Protein AF-A0A917CA64-F1 (afdb_monomer)

Radius of gyration: 26.17 Å; Cα contacts (8 Å, |Δi|>4): 71; chains: 1; bounding box: 51×44×73 Å

Secondary structure (DSSP, 8-state):
---HHHHHHHHHHHHHHHHHHHHHHHHHHHHHHHHHH---------S---HHHHHHHHHH--SEEPTTT--EES--EEEE-TTS-EEEE-GGGHHHHHHTTPEE-

Organism: NCBI:txid2041023

Solvent-accessible surface area (backbone atoms only — not comparable to full-atom values): 6348 Å² total; per-residue (Å²): 144,80,58,73,70,56,50,51,55,53,50,52,51,50,52,50,52,51,52,51,51,50,51,52,52,52,51,50,50,52,55,55,53,51,62,70,67,61,81,67,82,84,73,75,98,58,100,67,83,59,64,68,60,53,52,57,52,58,66,71,48,66,48,46,62,18,73,84,77,66,48,76,35,66,67,62,51,38,27,38,42,97,87,72,49,78,45,39,27,34,82,89,47,45,65,60,38,63,75,65,73,39,46,79,104

Nearest PDB structures (foldseek):
  2xue-assembly1_A  TM=5.235E-01  e=1.701E-01  Homo sapiens
  7r1o-assembly1_BBB  TM=5.791E-01  e=8.203E-01  Homo sapiens
  4usx-assembly1_C  TM=3.891E-01  e=6.146E+00  Burkholderia pseudomallei K96243
  4usx-assembly1_B  TM=3.033E-01  e=5.771E+00  Burkholderia pseudomallei K96243

Sequence (105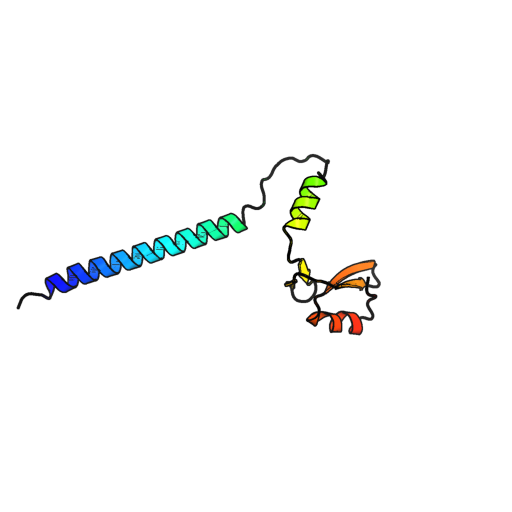 aa):
MKDIRGVNEAQVRMILAVIILLVLVALYIIIRNRRQTGGSKREGSSNVVSMERHRKRKQSSGEQQCSACKKRNGKLVFYAEDNGTVIGLCKDCQSKAKKRDMLPL

pLDDT: mean 75.24, std 15.21, range [37.72, 95.81]

Mean predicted aligned error: 16.84 Å

Foldseek 3Di:
DDDPVVVVVVVVVVVVVVVVVVVVVVVVVVVVVVVVVVPDPDDDPDPDDDVVVVVVVVVVLCFDAFPPPRDTHNDWWWWAAPVRDIGTHDPVCVVVCVVRVTHTD

Structure (mmCIF, N/CA/C/O backbone):
data_AF-A0A917CA64-F1
#
_entry.id   AF-A0A917CA64-F1
#
loop_
_atom_site.group_PDB
_atom_site.id
_atom_site.type_symbol
_atom_site.label_atom_id
_atom_site.label_alt_id
_atom_site.label_comp_id
_atom_site.label_asym_id
_atom_site.label_entity_id
_atom_site.label_seq_id
_atom_site.pdbx_PDB_ins_code
_atom_site.Cartn_x
_atom_site.Cartn_y
_atom_site.Cartn_z
_atom_site.occupancy
_atom_site.B_iso_or_equiv
_atom_site.auth_seq_id
_atom_site.auth_comp_id
_atom_site.auth_asym_id
_atom_site.auth_atom_id
_atom_site.pdbx_PDB_model_num
ATOM 1 N N . MET A 1 1 ? 35.174 -20.537 -51.078 1.00 48.12 1 MET A N 1
ATOM 2 C CA . MET A 1 1 ? 35.603 -20.208 -49.698 1.00 48.12 1 MET A CA 1
ATOM 3 C C . MET A 1 1 ? 35.583 -18.692 -49.488 1.00 48.12 1 MET A C 1
ATOM 5 O O . MET A 1 1 ? 36.614 -18.052 -49.337 1.00 48.12 1 MET A O 1
ATOM 9 N N . LYS A 1 2 ? 34.398 -18.090 -49.531 1.00 52.41 2 LYS A N 1
ATOM 10 C CA . LYS A 1 2 ? 34.102 -16.743 -49.025 1.00 52.41 2 LYS A CA 1
ATOM 11 C C . LYS A 1 2 ? 32.923 -16.959 -48.064 1.00 52.41 2 LYS A C 1
ATOM 13 O O . LYS A 1 2 ? 32.273 -17.984 -48.193 1.00 52.41 2 LYS A O 1
ATOM 18 N N . ASP A 1 3 ? 32.740 -16.100 -47.069 1.00 50.56 3 ASP A N 1
ATOM 19 C CA . ASP A 1 3 ? 31.550 -16.024 -46.185 1.00 50.56 3 ASP A CA 1
ATOM 20 C C . ASP A 1 3 ? 31.752 -16.352 -44.697 1.00 50.56 3 ASP A C 1
ATOM 22 O O . ASP A 1 3 ? 30.901 -15.989 -43.898 1.00 50.56 3 ASP A O 1
ATOM 26 N N . ILE A 1 4 ? 32.912 -16.846 -44.242 1.00 58.16 4 ILE A N 1
ATOM 27 C CA . ILE A 1 4 ? 33.182 -16.906 -42.782 1.00 58.16 4 ILE A CA 1
ATOM 28 C C . ILE A 1 4 ? 33.389 -15.489 -42.204 1.00 58.16 4 ILE A C 1
ATOM 30 O O . ILE A 1 4 ? 32.931 -15.169 -41.110 1.00 58.16 4 ILE A O 1
ATOM 34 N N . ARG A 1 5 ? 34.026 -14.590 -42.971 1.00 59.59 5 ARG A N 1
ATOM 35 C CA . ARG A 1 5 ? 34.246 -13.187 -42.568 1.00 59.59 5 ARG A CA 1
ATOM 36 C C . ARG A 1 5 ? 32.957 -12.351 -42.557 1.00 59.59 5 ARG A C 1
ATOM 38 O O . ARG A 1 5 ? 32.818 -11.485 -41.701 1.00 59.59 5 ARG A O 1
ATOM 45 N N . GLY A 1 6 ? 32.016 -12.632 -43.464 1.00 59.41 6 GLY A N 1
ATOM 46 C CA . GLY A 1 6 ? 30.722 -11.939 -43.531 1.00 59.41 6 GLY A CA 1
ATOM 47 C C . GLY A 1 6 ? 29.775 -12.342 -42.399 1.00 59.41 6 GLY A C 1
ATOM 48 O O . GLY A 1 6 ? 29.075 -11.493 -41.849 1.00 59.41 6 GLY A O 1
ATOM 49 N N . VAL A 1 7 ? 29.821 -13.615 -41.986 1.00 65.69 7 VAL A N 1
ATOM 50 C CA . VAL A 1 7 ? 29.078 -14.102 -40.817 1.00 65.69 7 VAL A CA 1
ATOM 51 C C . VAL A 1 7 ? 29.531 -13.376 -39.552 1.00 65.69 7 VAL A C 1
ATOM 53 O O . VAL A 1 7 ? 28.680 -12.938 -38.793 1.00 65.69 7 VAL A O 1
ATOM 56 N N . ASN A 1 8 ? 30.830 -13.140 -39.350 1.00 70.75 8 ASN A N 1
ATOM 57 C CA . ASN A 1 8 ? 31.312 -12.427 -38.160 1.00 70.75 8 ASN A CA 1
ATOM 58 C C . ASN A 1 8 ? 30.870 -10.955 -38.116 1.00 70.75 8 ASN A C 1
ATOM 60 O O . ASN A 1 8 ? 30.468 -10.487 -37.060 1.00 70.75 8 ASN A O 1
ATOM 64 N N . GLU A 1 9 ? 30.868 -10.235 -39.240 1.00 78.31 9 GLU A N 1
ATOM 65 C CA . GLU A 1 9 ? 30.334 -8.862 -39.312 1.00 78.31 9 GLU A CA 1
ATOM 66 C C . GLU A 1 9 ? 28.843 -8.812 -38.939 1.00 78.31 9 GLU A C 1
ATOM 68 O O .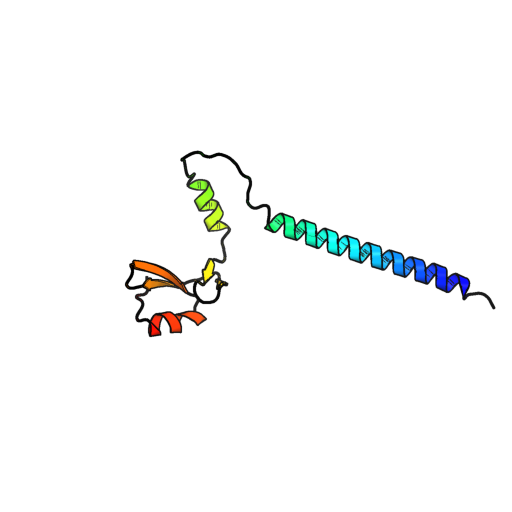 GLU A 1 9 ? 28.418 -7.978 -38.138 1.00 78.31 9 GLU A O 1
ATOM 73 N N . ALA A 1 10 ? 28.042 -9.732 -39.485 1.00 80.62 10 ALA A N 1
ATOM 74 C CA . ALA A 1 10 ? 26.612 -9.814 -39.195 1.00 80.62 10 ALA A CA 1
ATOM 75 C C . ALA A 1 10 ? 26.339 -10.253 -37.746 1.00 80.62 10 ALA A C 1
ATOM 77 O O . ALA A 1 10 ? 25.486 -9.673 -37.075 1.00 80.62 10 ALA A O 1
ATOM 78 N N . GLN A 1 11 ? 27.098 -11.228 -37.241 1.00 82.00 11 GLN A N 1
ATOM 79 C CA . GLN A 1 11 ? 27.017 -11.713 -35.863 1.00 82.00 11 GLN A CA 1
ATOM 80 C C . GLN A 1 11 ? 27.419 -10.621 -34.867 1.00 82.00 11 GLN A C 1
ATOM 82 O O . GLN A 1 11 ? 26.710 -10.393 -33.893 1.00 82.00 11 GLN A O 1
ATOM 87 N N . VAL A 1 12 ? 28.492 -9.870 -35.133 1.00 85.38 12 VAL A N 1
ATOM 88 C CA . VAL A 1 12 ? 28.922 -8.753 -34.279 1.00 85.38 12 VAL A CA 1
ATOM 89 C C . VAL A 1 12 ? 27.879 -7.633 -34.276 1.00 85.38 12 VAL A C 1
ATOM 91 O O . VAL A 1 12 ? 27.556 -7.114 -33.210 1.00 85.38 12 VAL A O 1
ATOM 94 N N . ARG A 1 13 ? 27.274 -7.298 -35.424 1.00 89.06 13 ARG A N 1
ATOM 95 C CA . ARG A 1 13 ? 26.177 -6.311 -35.492 1.00 89.06 13 ARG A CA 1
ATOM 96 C C . ARG A 1 13 ? 24.936 -6.761 -34.721 1.00 89.06 13 ARG A C 1
ATOM 98 O O . ARG A 1 13 ? 24.347 -5.954 -34.007 1.00 89.06 13 ARG A O 1
ATOM 105 N N . MET A 1 14 ? 24.568 -8.038 -34.825 1.00 88.44 14 MET A N 1
ATOM 106 C CA . MET A 1 14 ? 23.463 -8.634 -34.066 1.00 88.44 14 MET A CA 1
ATOM 107 C C . MET A 1 14 ? 23.736 -8.596 -32.559 1.00 88.44 14 MET A C 1
ATOM 109 O O . MET A 1 14 ? 22.878 -8.167 -31.791 1.00 88.44 14 MET A O 1
ATOM 113 N N . ILE A 1 15 ? 24.947 -8.967 -32.131 1.00 90.62 15 ILE A N 1
ATOM 114 C CA . ILE A 1 15 ? 25.363 -8.917 -30.723 1.00 90.62 15 ILE A CA 1
ATOM 115 C C . ILE A 1 15 ? 25.329 -7.473 -30.203 1.00 90.62 15 ILE A C 1
ATOM 117 O O . ILE A 1 15 ? 24.761 -7.223 -29.140 1.00 90.62 15 ILE A O 1
ATOM 121 N N . LEU A 1 16 ? 25.860 -6.507 -30.960 1.00 92.44 16 LEU A N 1
ATOM 122 C CA . LEU A 1 16 ? 25.814 -5.089 -30.590 1.00 92.44 16 LEU A CA 1
ATOM 123 C C . LEU A 1 16 ? 24.373 -4.574 -30.480 1.00 92.44 16 LEU A C 1
ATOM 125 O O . LEU A 1 16 ? 24.048 -3.894 -29.509 1.00 92.44 16 LEU A O 1
ATOM 129 N N . ALA A 1 17 ? 23.492 -4.936 -31.416 1.00 92.00 17 ALA A N 1
ATOM 130 C CA . ALA A 1 17 ? 22.083 -4.550 -31.373 1.00 92.00 17 ALA A CA 1
ATOM 131 C C . ALA A 1 17 ? 21.365 -5.116 -30.135 1.00 92.00 17 ALA A C 1
ATOM 133 O O . ALA A 1 17 ? 20.618 -4.393 -29.473 1.00 92.00 17 ALA A O 1
ATOM 134 N N . VAL A 1 18 ? 21.632 -6.377 -29.773 1.00 94.75 18 VAL A N 1
ATOM 135 C CA . VAL A 1 18 ? 21.072 -7.013 -28.570 1.00 94.75 18 VAL A CA 1
ATOM 136 C C . VAL A 1 18 ? 21.585 -6.340 -27.297 1.00 94.75 18 VAL A C 1
ATOM 138 O O . VAL A 1 18 ? 20.791 -6.045 -26.405 1.00 94.75 18 VAL A O 1
ATOM 141 N N . ILE A 1 19 ? 22.884 -6.035 -27.215 1.00 94.94 19 ILE A N 1
ATOM 142 C CA . ILE A 1 19 ? 23.466 -5.336 -26.059 1.00 94.94 19 ILE A CA 1
ATOM 143 C C . ILE A 1 19 ? 22.837 -3.948 -25.901 1.00 94.94 19 ILE A C 1
ATOM 145 O O . ILE A 1 19 ? 22.408 -3.597 -24.802 1.00 94.94 19 ILE A O 1
ATOM 149 N N . ILE A 1 20 ? 22.722 -3.179 -26.988 1.00 95.62 20 ILE A N 1
ATOM 150 C CA . ILE A 1 20 ? 22.088 -1.852 -26.967 1.00 95.62 20 ILE A CA 1
ATOM 151 C C . ILE A 1 20 ? 20.639 -1.962 -26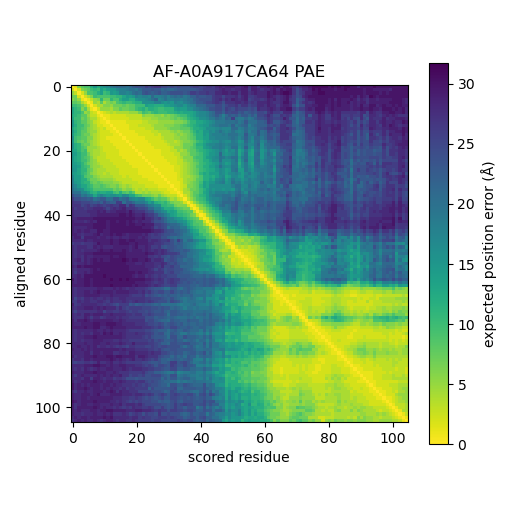.479 1.00 95.62 20 ILE A C 1
ATOM 153 O O . ILE A 1 20 ? 20.219 -1.191 -25.615 1.00 95.62 20 ILE A O 1
ATOM 157 N N . LEU A 1 21 ? 19.884 -2.948 -26.969 1.00 95.06 21 LEU A N 1
ATOM 158 C CA . LEU A 1 21 ? 18.495 -3.161 -26.568 1.00 95.06 21 LEU A CA 1
ATOM 159 C C . LEU A 1 21 ? 18.377 -3.516 -25.077 1.00 95.06 21 LEU A C 1
ATOM 161 O O . LEU A 1 21 ? 17.537 -2.945 -24.380 1.00 95.0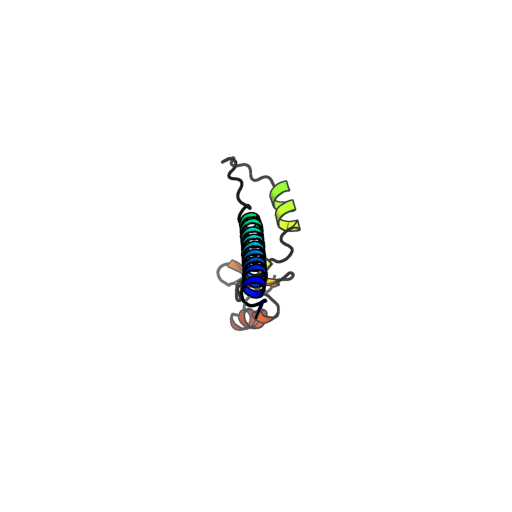6 21 LEU A O 1
ATOM 165 N N . LEU A 1 22 ? 19.252 -4.382 -24.556 1.00 94.81 22 LEU A N 1
ATOM 166 C CA . LEU A 1 22 ? 19.293 -4.719 -23.129 1.00 94.81 22 LEU A CA 1
ATOM 167 C C . LEU A 1 22 ? 19.635 -3.504 -22.256 1.00 94.81 22 LEU A C 1
AT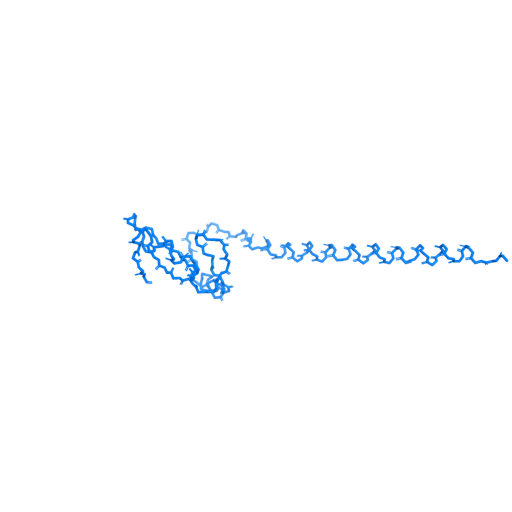OM 169 O O . LEU A 1 22 ? 19.001 -3.300 -21.219 1.00 94.81 22 LEU A O 1
ATOM 173 N N . VAL A 1 23 ? 20.583 -2.666 -22.685 1.00 95.81 23 VAL A N 1
ATOM 174 C CA . VAL A 1 23 ? 20.952 -1.429 -21.976 1.00 95.81 23 VAL A CA 1
ATOM 175 C C . VAL A 1 23 ? 19.781 -0.443 -21.947 1.00 95.81 23 VAL A C 1
ATOM 177 O O . VAL A 1 23 ? 19.494 0.130 -20.895 1.00 95.81 23 VAL A O 1
ATOM 180 N N . LEU A 1 24 ? 19.057 -0.280 -23.059 1.00 94.12 24 LEU A N 1
ATOM 181 C CA . LEU A 1 24 ? 17.870 0.580 -23.124 1.00 94.12 24 LEU A CA 1
ATOM 182 C C . LEU A 1 24 ? 16.748 0.082 -22.204 1.00 94.12 24 LEU A C 1
ATOM 184 O O . LEU A 1 24 ? 16.137 0.884 -21.495 1.00 94.12 24 LEU A O 1
ATOM 188 N N . VAL A 1 25 ? 16.506 -1.232 -22.159 1.00 93.50 25 VAL A N 1
ATOM 189 C CA . VAL A 1 25 ? 15.519 -1.842 -21.253 1.00 93.50 25 VAL A CA 1
ATOM 190 C C . VAL A 1 25 ? 15.928 -1.649 -19.791 1.00 93.50 25 VAL A C 1
ATOM 192 O O . VAL A 1 25 ? 15.102 -1.240 -18.973 1.00 93.50 25 VAL A O 1
ATOM 195 N N . ALA A 1 26 ? 17.200 -1.870 -19.454 1.00 90.62 26 ALA A N 1
ATOM 196 C CA . ALA A 1 26 ? 17.713 -1.659 -18.103 1.00 90.62 26 ALA A CA 1
ATOM 197 C C . ALA A 1 26 ? 17.590 -0.187 -17.671 1.00 90.62 26 ALA A C 1
ATOM 199 O O . ALA A 1 26 ? 17.082 0.096 -16.584 1.00 90.62 26 ALA A O 1
ATOM 200 N N . LEU A 1 27 ? 17.967 0.761 -18.537 1.00 91.44 27 LEU A N 1
ATOM 201 C CA . LEU A 1 27 ? 17.792 2.197 -18.299 1.00 91.44 27 LEU A CA 1
ATOM 202 C C . LEU A 1 27 ? 16.319 2.568 -18.117 1.00 91.44 27 LEU A C 1
ATOM 204 O O . LEU A 1 27 ? 15.984 3.300 -17.185 1.00 91.44 27 LEU A O 1
ATOM 208 N N . TYR A 1 28 ? 15.427 2.032 -18.952 1.00 90.06 28 TYR A N 1
ATOM 209 C CA . TYR A 1 28 ? 13.988 2.250 -18.830 1.00 90.06 28 TYR A CA 1
ATOM 210 C C . TYR A 1 28 ? 13.450 1.757 -17.478 1.00 90.06 28 TYR A C 1
ATOM 212 O O . TYR A 1 28 ? 12.724 2.491 -16.801 1.00 90.06 28 TYR A O 1
ATOM 220 N N . ILE A 1 29 ? 13.849 0.556 -17.042 1.00 82.12 29 ILE A N 1
ATOM 221 C CA . ILE A 1 29 ? 13.472 -0.005 -15.737 1.00 82.12 29 ILE A CA 1
ATOM 222 C C . ILE A 1 29 ? 14.012 0.871 -14.601 1.00 82.12 29 ILE A C 1
ATOM 224 O O . ILE A 1 29 ? 13.252 1.213 -13.696 1.00 82.12 29 ILE A O 1
ATOM 228 N N . ILE A 1 30 ? 15.277 1.299 -14.654 1.00 79.31 30 ILE A N 1
ATOM 229 C CA . ILE A 1 30 ? 15.886 2.161 -13.628 1.00 79.31 30 ILE A CA 1
ATOM 230 C C . ILE A 1 30 ? 15.166 3.512 -13.547 1.00 79.31 30 ILE A C 1
ATOM 232 O O . ILE A 1 30 ? 14.830 3.959 -12.450 1.00 79.31 30 ILE A O 1
ATOM 236 N N . ILE A 1 31 ? 14.877 4.157 -14.681 1.00 77.56 31 ILE A N 1
ATOM 237 C CA . ILE A 1 31 ? 14.158 5.441 -14.726 1.00 77.56 31 ILE A CA 1
ATOM 238 C C . ILE A 1 31 ? 12.729 5.275 -14.194 1.00 77.56 31 ILE A C 1
ATOM 240 O O . ILE A 1 31 ? 12.266 6.096 -13.398 1.00 77.56 31 ILE A O 1
ATOM 244 N N . ARG A 1 32 ? 12.031 4.200 -14.579 1.00 79.50 32 ARG A N 1
ATOM 245 C CA . ARG A 1 32 ? 10.681 3.894 -14.088 1.00 79.50 32 ARG A CA 1
ATOM 246 C C . ARG A 1 32 ? 10.674 3.629 -12.582 1.00 79.50 32 ARG A C 1
ATOM 248 O O . ARG A 1 32 ? 9.804 4.150 -11.887 1.00 79.50 32 ARG A O 1
ATOM 255 N N . ASN A 1 33 ? 11.649 2.883 -12.069 1.00 65.06 33 ASN A N 1
ATOM 256 C CA . ASN A 1 33 ? 11.746 2.569 -10.645 1.00 65.06 33 ASN A CA 1
ATOM 257 C C . 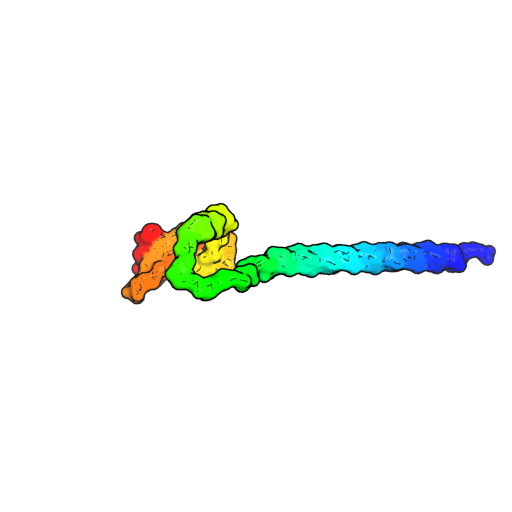ASN A 1 33 ? 12.131 3.812 -9.824 1.00 65.06 33 ASN A C 1
ATOM 259 O O . ASN A 1 33 ? 11.550 4.072 -8.773 1.00 65.06 33 ASN A O 1
ATOM 263 N N . ARG A 1 34 ? 13.009 4.674 -10.361 1.00 59.78 34 ARG A N 1
ATOM 264 C CA . ARG A 1 34 ? 13.328 5.979 -9.759 1.00 59.78 34 ARG A CA 1
ATOM 265 C C . ARG A 1 34 ? 12.122 6.919 -9.695 1.00 59.78 34 ARG A C 1
ATOM 267 O O . ARG A 1 34 ? 12.004 7.684 -8.740 1.00 59.78 34 ARG A O 1
ATOM 274 N N . ARG A 1 35 ? 11.191 6.844 -10.656 1.00 52.12 35 ARG A N 1
ATOM 275 C CA . ARG A 1 35 ? 9.911 7.579 -10.598 1.00 52.12 35 ARG A CA 1
ATOM 276 C C . ARG A 1 35 ? 8.956 7.034 -9.528 1.00 52.12 35 ARG A C 1
ATOM 278 O O . ARG A 1 35 ? 8.182 7.814 -8.987 1.00 52.12 35 ARG A O 1
ATOM 285 N N . GLN A 1 36 ? 9.041 5.750 -9.167 1.00 45.66 36 GLN A N 1
ATOM 286 C CA . GLN A 1 36 ? 8.295 5.182 -8.031 1.00 45.66 36 GLN A CA 1
ATOM 287 C C . GLN A 1 36 ? 8.893 5.583 -6.673 1.00 45.66 36 GLN A C 1
ATOM 289 O O . GLN A 1 36 ? 8.154 5.738 -5.704 1.00 45.66 36 GLN A O 1
ATOM 294 N N . THR A 1 37 ? 10.205 5.823 -6.602 1.00 41.12 37 THR A N 1
ATOM 295 C CA . THR A 1 37 ? 10.880 6.310 -5.384 1.00 41.12 37 THR A CA 1
ATOM 296 C C . THR A 1 37 ? 10.950 7.839 -5.276 1.00 41.12 37 THR A C 1
ATOM 298 O O . THR A 1 37 ? 11.349 8.360 -4.241 1.00 41.12 37 THR A O 1
ATOM 301 N N . GLY A 1 38 ? 10.530 8.586 -6.304 1.00 37.72 38 GLY A N 1
ATOM 302 C CA . GLY A 1 38 ? 10.531 10.058 -6.346 1.00 37.72 38 GLY A CA 1
ATOM 303 C C . GLY A 1 38 ? 9.389 10.738 -5.577 1.00 37.72 38 GLY A C 1
ATOM 304 O O . GLY A 1 38 ? 9.022 11.868 -5.889 1.00 37.72 38 GLY A O 1
ATOM 305 N N . GLY A 1 39 ? 8.797 10.053 -4.595 1.00 41.59 39 GLY A N 1
ATOM 306 C CA . GLY A 1 39 ? 7.657 10.523 -3.802 1.00 41.59 39 GLY A CA 1
ATOM 307 C C . GLY A 1 39 ? 8.014 11.382 -2.584 1.00 41.59 39 GLY A C 1
ATOM 308 O O . GLY A 1 39 ? 7.161 11.590 -1.724 1.00 41.59 39 GLY A O 1
ATOM 309 N N . SER A 1 40 ? 9.244 11.881 -2.478 1.00 41.81 40 SER A N 1
ATOM 310 C CA . SER A 1 40 ? 9.661 12.763 -1.386 1.00 41.81 40 SER A CA 1
ATOM 311 C C . SER A 1 40 ? 10.384 13.993 -1.926 1.00 41.81 40 SER A C 1
ATOM 313 O O . SER A 1 40 ? 11.585 14.183 -1.743 1.00 41.81 40 SER A O 1
ATOM 315 N N . LYS A 1 41 ? 9.621 14.908 -2.540 1.00 40.81 41 LYS A N 1
ATOM 316 C CA . LYS A 1 41 ? 10.009 16.319 -2.455 1.00 40.81 41 LYS A CA 1
ATOM 317 C C . LYS A 1 41 ? 10.011 16.685 -0.971 1.00 40.81 41 LYS A C 1
ATOM 319 O O . LYS A 1 41 ? 8.959 16.862 -0.361 1.00 40.81 41 LYS A O 1
ATOM 324 N N . ARG A 1 42 ? 11.215 16.695 -0.396 1.00 52.47 42 ARG A N 1
ATOM 325 C CA . ARG A 1 42 ? 11.559 17.448 0.806 1.00 52.47 42 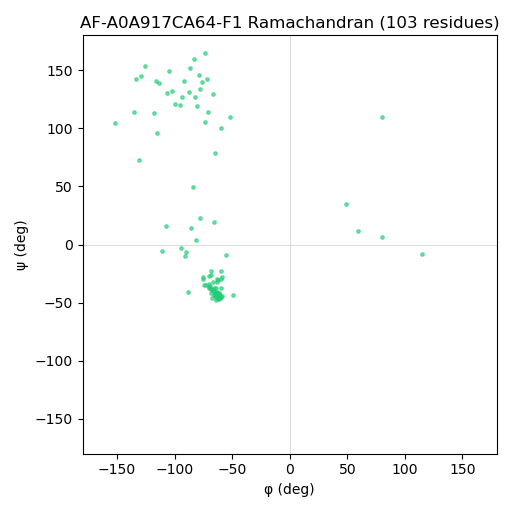ARG A CA 1
ATOM 326 C C . ARG A 1 42 ? 11.118 18.886 0.561 1.00 52.47 42 ARG A C 1
ATOM 328 O O . ARG A 1 42 ? 11.711 19.552 -0.277 1.00 52.47 42 ARG A O 1
ATOM 335 N N . GLU A 1 43 ? 10.083 19.341 1.253 1.00 48.25 43 GLU A N 1
ATOM 336 C CA . GLU A 1 43 ? 9.751 20.761 1.269 1.00 48.25 43 GLU A CA 1
ATOM 337 C C . GLU A 1 43 ? 9.046 21.118 2.578 1.00 48.25 43 GLU A C 1
ATOM 339 O O . GLU A 1 43 ? 7.881 20.783 2.782 1.00 48.25 43 GLU A O 1
ATOM 344 N N . GLY A 1 44 ? 9.815 21.777 3.449 1.00 48.06 44 GLY A N 1
ATOM 345 C CA . GLY A 1 44 ? 9.333 22.689 4.480 1.00 48.06 44 GLY A CA 1
ATOM 346 C C . GLY A 1 44 ? 8.792 22.054 5.754 1.00 48.06 44 GLY A C 1
ATOM 347 O O . GLY A 1 44 ? 7.683 21.532 5.782 1.00 48.06 44 GLY A O 1
ATOM 348 N N . SER A 1 45 ? 9.529 22.210 6.851 1.00 49.47 45 SER A N 1
ATOM 349 C CA . SER A 1 45 ? 8.976 22.169 8.204 1.00 49.47 45 SER A CA 1
ATOM 350 C C . SER A 1 45 ? 8.026 23.356 8.403 1.00 49.47 45 SER A C 1
ATOM 352 O O . SER A 1 45 ? 8.401 24.374 8.981 1.00 49.47 45 SER A O 1
ATOM 354 N N . SER A 1 46 ? 6.802 23.268 7.896 1.00 64.69 46 SER A N 1
ATOM 355 C CA . SER A 1 46 ? 5.714 24.083 8.419 1.00 64.69 46 SER A CA 1
ATOM 356 C C . SER A 1 46 ? 4.806 23.172 9.231 1.00 64.69 46 SER A C 1
ATOM 358 O O . SER A 1 46 ? 4.386 22.112 8.769 1.00 64.69 46 SER A O 1
ATOM 360 N N . ASN A 1 47 ? 4.483 23.594 10.455 1.00 70.31 47 ASN A N 1
ATOM 361 C CA . ASN A 1 47 ? 3.532 22.926 11.355 1.00 70.31 47 ASN A CA 1
ATOM 362 C C . ASN A 1 47 ? 2.085 22.956 10.815 1.00 70.31 47 ASN A C 1
ATOM 364 O O . ASN A 1 47 ? 1.127 22.801 11.565 1.00 70.31 47 ASN A O 1
ATOM 368 N N . VAL A 1 48 ? 1.912 23.189 9.512 1.00 70.81 48 VAL A N 1
ATOM 369 C CA . VAL A 1 48 ? 0.629 23.324 8.839 1.00 70.81 48 VAL A CA 1
ATOM 370 C C . VAL A 1 48 ? 0.490 22.167 7.866 1.00 70.81 48 VAL A C 1
ATOM 372 O O . VAL A 1 48 ? 0.971 22.178 6.731 1.00 70.81 48 VAL A O 1
ATOM 375 N N . VAL A 1 49 ? -0.199 21.136 8.336 1.00 68.94 49 VAL A N 1
ATOM 376 C CA . VAL A 1 49 ? -0.551 19.974 7.532 1.00 68.94 49 VAL A CA 1
ATOM 377 C C . VAL A 1 49 ? -1.670 20.372 6.564 1.00 68.94 49 VAL A C 1
ATOM 379 O O . VAL A 1 49 ? -2.823 20.537 6.954 1.00 68.94 49 VAL A O 1
ATOM 382 N N . SER A 1 50 ? -1.350 20.551 5.279 1.00 70.00 50 SER A N 1
ATOM 383 C CA . SER A 1 50 ? -2.359 20.951 4.289 1.00 70.00 50 SER A CA 1
ATOM 384 C C . SER A 1 50 ? -3.335 19.800 3.994 1.00 70.00 50 SER A C 1
ATOM 386 O O . SER A 1 50 ? -2.954 18.790 3.385 1.00 70.00 50 SER A O 1
ATOM 388 N N . MET A 1 51 ? -4.607 19.968 4.356 1.00 72.31 51 MET A N 1
ATOM 389 C CA . MET A 1 51 ? -5.654 18.950 4.179 1.00 72.31 51 MET A CA 1
ATOM 390 C C . MET A 1 51 ? -5.911 18.585 2.708 1.00 72.31 51 MET A C 1
ATOM 392 O O . MET A 1 51 ? -6.197 17.430 2.396 1.00 72.31 51 MET A O 1
ATOM 396 N N . GLU A 1 52 ? -5.709 19.525 1.783 1.00 72.31 52 GLU A N 1
ATOM 397 C CA . GLU A 1 52 ? -5.893 19.303 0.342 1.00 72.31 52 GLU A CA 1
ATOM 398 C C . GLU A 1 52 ? -4.886 18.288 -0.230 1.00 72.31 52 GLU A C 1
ATOM 400 O O . GLU A 1 52 ? -5.232 17.421 -1.037 1.00 72.31 52 GLU A O 1
ATOM 405 N N . ARG A 1 53 ? -3.635 18.308 0.257 1.00 65.06 53 ARG A N 1
ATOM 406 C CA . ARG A 1 53 ? -2.629 17.297 -0.114 1.00 65.06 53 ARG A CA 1
ATOM 407 C C . ARG A 1 53 ? -2.973 15.927 0.470 1.00 65.06 53 ARG A C 1
ATOM 409 O O . ARG A 1 53 ? -2.759 14.920 -0.203 1.00 65.06 53 ARG A O 1
ATOM 416 N N . HIS A 1 54 ? -3.536 15.871 1.679 1.00 65.81 54 HIS A N 1
ATOM 417 C CA . HIS A 1 54 ? -4.010 14.615 2.268 1.00 65.81 54 HIS A CA 1
ATOM 418 C C . HIS A 1 54 ? -5.193 14.028 1.501 1.00 65.81 54 HIS A C 1
ATOM 420 O O . HIS A 1 54 ? -5.223 12.819 1.274 1.00 65.81 54 HIS A O 1
ATOM 426 N N . ARG A 1 55 ? -6.122 14.868 1.035 1.00 68.94 55 ARG A N 1
ATOM 427 C CA . ARG A 1 55 ? -7.257 14.439 0.213 1.00 68.94 55 ARG A CA 1
ATOM 428 C C . ARG A 1 55 ? -6.800 13.878 -1.135 1.00 68.94 55 ARG A C 1
ATOM 430 O O . ARG A 1 55 ? -7.171 12.757 -1.474 1.00 68.94 55 ARG A O 1
ATOM 437 N N . LYS A 1 56 ? -5.909 14.579 -1.849 1.00 64.12 56 LYS A N 1
ATOM 438 C CA . LYS A 1 56 ? -5.348 14.104 -3.130 1.00 64.12 56 LYS A CA 1
ATOM 439 C C . LYS A 1 56 ? -4.517 12.823 -2.987 1.00 64.12 56 LYS A C 1
ATOM 441 O O . LYS A 1 56 ? -4.608 11.948 -3.842 1.00 64.12 56 LYS A O 1
ATOM 446 N N . ARG A 1 57 ? -3.758 12.667 -1.894 1.00 61.59 57 ARG A N 1
ATOM 447 C CA . ARG A 1 57 ? -3.023 11.423 -1.590 1.00 61.59 57 ARG A CA 1
ATOM 448 C C . ARG A 1 57 ? -3.947 10.249 -1.256 1.00 61.59 57 ARG A C 1
ATOM 450 O O . ARG A 1 57 ? -3.667 9.139 -1.689 1.00 61.59 57 ARG A O 1
ATOM 457 N N . LYS A 1 58 ? -5.047 10.478 -0.527 1.00 59.28 58 LYS A N 1
ATOM 458 C CA . LYS A 1 58 ? -6.063 9.440 -0.263 1.00 59.28 58 LYS A CA 1
ATOM 459 C C . LYS A 1 58 ? -6.800 9.012 -1.535 1.00 59.28 58 LYS A C 1
ATOM 461 O O . LYS A 1 58 ? -7.177 7.854 -1.658 1.00 59.28 58 LYS A O 1
ATOM 466 N N . GLN A 1 59 ? -6.981 9.926 -2.486 1.00 57.81 59 GLN A N 1
ATOM 467 C CA . GLN A 1 59 ? -7.654 9.635 -3.751 1.00 57.81 59 GLN A CA 1
ATOM 468 C C . GLN A 1 59 ? -6.772 8.834 -4.728 1.00 57.81 59 GLN A C 1
ATOM 470 O O . GLN A 1 59 ? -7.301 8.061 -5.519 1.00 57.81 59 GLN A O 1
ATOM 475 N N . SER A 1 60 ? -5.439 8.959 -4.653 1.00 54.53 60 SER A N 1
ATOM 476 C CA . SER A 1 60 ? -4.501 8.153 -5.452 1.00 54.53 60 SER A CA 1
ATOM 477 C C . SER A 1 60 ? -4.040 6.856 -4.772 1.00 54.53 60 SER A C 1
ATOM 479 O O . SER A 1 60 ? -3.428 6.011 -5.425 1.00 54.53 60 SER A O 1
ATOM 481 N N . SER A 1 61 ? -4.345 6.653 -3.485 1.00 56.84 61 SER A N 1
ATOM 482 C CA . SER A 1 61 ? -4.050 5.420 -2.743 1.00 56.84 61 SER A CA 1
ATOM 483 C C . SER A 1 61 ? -5.131 4.355 -2.951 1.00 56.84 61 SER A C 1
ATOM 485 O O . SER A 1 61 ? -5.642 3.804 -1.977 1.00 56.84 61 SER A O 1
ATOM 487 N N . GLY A 1 62 ? -5.501 4.085 -4.207 1.00 60.59 62 GLY A N 1
ATOM 488 C CA . GLY A 1 62 ? -6.582 3.155 -4.573 1.00 60.59 62 GLY A CA 1
ATOM 489 C C . GLY A 1 62 ? -6.434 1.734 -4.012 1.00 60.59 62 GLY A C 1
ATOM 490 O O . GLY A 1 62 ? -7.376 0.952 -4.073 1.00 60.59 62 GLY A O 1
ATOM 491 N N . GLU A 1 63 ? -5.284 1.406 -3.420 1.00 70.62 63 GLU A N 1
ATOM 492 C CA . GLU A 1 63 ? -5.036 0.149 -2.730 1.00 70.62 63 GLU A CA 1
ATOM 493 C C . GLU A 1 63 ? -4.318 0.408 -1.399 1.00 70.62 63 GLU A C 1
ATOM 495 O O . GLU A 1 63 ? -3.167 0.854 -1.363 1.00 70.62 63 GLU A O 1
ATOM 500 N N . GLN A 1 64 ? -5.003 0.122 -0.291 1.00 78.69 64 GLN A N 1
ATOM 501 C CA . GLN A 1 64 ? -4.411 0.129 1.044 1.00 78.69 64 GLN A CA 1
ATOM 502 C C . GLN A 1 64 ? -3.782 -1.232 1.358 1.00 78.69 64 GLN A C 1
ATOM 504 O O . GLN A 1 64 ? -4.174 -2.274 0.832 1.00 78.69 64 GLN A O 1
ATOM 509 N N . GLN A 1 65 ? -2.761 -1.243 2.210 1.00 84.69 65 GLN A N 1
ATOM 510 C CA . GLN A 1 65 ? -2.055 -2.471 2.561 1.00 84.69 65 GLN A CA 1
ATOM 511 C C . GLN A 1 65 ? -2.738 -3.173 3.738 1.00 84.69 65 GLN A C 1
ATOM 513 O O . GLN A 1 65 ? -3.002 -2.552 4.762 1.00 84.69 65 GLN A O 1
ATOM 518 N N . CYS A 1 66 ? -2.984 -4.478 3.616 1.00 85.81 66 CYS A N 1
ATOM 519 C CA . CYS A 1 66 ? -3.471 -5.290 4.733 1.00 85.81 66 CYS A CA 1
ATOM 520 C C . CYS A 1 66 ? -2.398 -5.406 5.828 1.00 85.81 66 CYS A C 1
ATOM 522 O O . CYS A 1 66 ? -1.274 -5.828 5.542 1.00 85.81 66 CYS A O 1
ATOM 524 N N . SER A 1 67 ? -2.752 -5.133 7.086 1.00 84.38 67 SER A N 1
ATOM 525 C CA . SER A 1 67 ? -1.826 -5.201 8.226 1.00 84.38 67 SER A CA 1
ATOM 526 C C . SER A 1 67 ? -1.289 -6.617 8.481 1.00 84.38 67 SER A C 1
ATOM 528 O O . SER A 1 67 ? -0.157 -6.775 8.929 1.00 84.38 67 SER A O 1
ATOM 530 N N . ALA A 1 68 ? -2.061 -7.663 8.155 1.00 83.19 68 ALA A N 1
ATOM 531 C CA . ALA A 1 68 ? -1.676 -9.051 8.428 1.00 83.19 68 ALA A CA 1
ATOM 532 C C . ALA A 1 68 ? -0.858 -9.722 7.313 1.00 83.19 68 ALA A C 1
ATOM 534 O O . ALA A 1 68 ? 0.048 -10.497 7.613 1.00 83.19 68 ALA A O 1
ATOM 535 N N . CYS A 1 69 ? -1.199 -9.499 6.038 1.00 80.62 69 CYS A N 1
ATOM 536 C CA . CYS A 1 69 ? -0.533 -10.162 4.905 1.00 80.62 69 CYS A CA 1
ATOM 537 C C . CYS A 1 69 ? 0.322 -9.223 4.055 1.00 80.62 69 CYS A C 1
ATOM 539 O O . CYS A 1 69 ? 0.991 -9.690 3.136 1.00 80.62 69 CYS A O 1
ATOM 541 N N . LYS A 1 70 ? 0.300 -7.914 4.336 1.00 83.12 70 LYS A N 1
ATOM 542 C CA . LYS A 1 70 ? 1.090 -6.890 3.641 1.00 83.12 70 LYS A CA 1
ATOM 543 C C . LYS A 1 70 ? 0.826 -6.783 2.130 1.00 83.12 70 LYS A C 1
ATOM 545 O O . LYS A 1 70 ? 1.558 -6.074 1.442 1.00 83.12 70 LYS A O 1
ATOM 550 N N . LYS A 1 71 ? -0.224 -7.419 1.606 1.00 79.69 71 LYS A N 1
ATOM 551 C CA . LYS A 1 71 ? -0.664 -7.269 0.211 1.00 79.69 71 LYS A CA 1
ATOM 552 C C . LYS A 1 71 ? -1.443 -5.963 0.032 1.00 79.69 71 LYS A C 1
ATOM 554 O O . LYS A 1 71 ? -2.127 -5.524 0.961 1.00 79.69 71 LYS A O 1
ATOM 559 N N . ARG A 1 72 ? -1.305 -5.338 -1.141 1.00 80.31 72 ARG A N 1
ATOM 560 C CA . ARG A 1 72 ? -2.070 -4.147 -1.535 1.00 80.31 72 ARG A CA 1
ATOM 561 C C . ARG A 1 72 ? -3.451 -4.580 -2.014 1.00 80.31 72 ARG A C 1
ATOM 563 O O . ARG A 1 72 ? -3.549 -5.345 -2.966 1.00 80.31 72 ARG A O 1
ATOM 570 N N . ASN A 1 73 ? -4.490 -4.104 -1.336 1.00 72.19 73 ASN A N 1
ATOM 571 C CA . ASN A 1 73 ? -5.880 -4.437 -1.613 1.00 72.19 73 ASN A CA 1
ATOM 572 C C . ASN A 1 73 ? -6.727 -3.155 -1.625 1.00 72.19 73 ASN A C 1
ATOM 574 O O . ASN A 1 73 ? -6.547 -2.271 -0.794 1.00 72.19 73 ASN A O 1
ATOM 578 N N . GLY A 1 74 ? -7.705 -3.068 -2.528 1.00 71.81 74 GLY A N 1
ATOM 579 C CA . GLY A 1 74 ? -8.589 -1.896 -2.605 1.00 71.81 74 GLY A CA 1
ATOM 580 C C . GLY A 1 74 ? -9.543 -1.751 -1.413 1.00 71.81 74 GLY A C 1
ATOM 581 O O . GLY A 1 74 ? -9.771 -0.649 -0.927 1.00 71.81 74 GLY A O 1
ATOM 582 N N . LYS A 1 75 ? -10.082 -2.869 -0.907 1.00 79.62 75 LYS A N 1
ATOM 583 C CA . LYS A 1 75 ? -11.061 -2.888 0.192 1.00 79.62 75 LYS A CA 1
ATOM 584 C C . LYS A 1 75 ? -10.503 -3.646 1.395 1.00 79.62 75 LYS A C 1
ATOM 586 O O . LYS A 1 75 ? -10.325 -4.865 1.327 1.00 79.62 75 LYS A O 1
ATOM 591 N N . LEU A 1 76 ? -10.256 -2.925 2.485 1.00 84.75 76 LEU A N 1
ATOM 592 C CA . LEU A 1 76 ? -9.944 -3.483 3.801 1.00 84.75 76 LEU A CA 1
ATOM 593 C C . LEU A 1 76 ? -11.170 -3.348 4.712 1.00 84.75 76 LEU A C 1
ATOM 595 O O . LEU A 1 76 ? -11.967 -2.428 4.544 1.00 84.75 76 LEU A O 1
ATOM 599 N N . VAL A 1 77 ? -11.321 -4.284 5.644 1.00 86.12 77 VAL A N 1
ATOM 600 C CA . VAL A 1 77 ? -12.258 -4.189 6.770 1.00 86.12 77 VAL A CA 1
ATOM 601 C C . VAL A 1 77 ? -11.440 -3.822 7.996 1.00 86.12 77 VAL A C 1
ATOM 603 O O . VAL A 1 77 ? -10.382 -4.418 8.219 1.00 86.12 77 VAL A O 1
ATOM 606 N N . PHE A 1 78 ? -11.896 -2.827 8.745 1.00 89.69 78 PHE A N 1
ATOM 607 C CA . PHE A 1 78 ? -11.198 -2.362 9.931 1.00 89.69 78 PHE A CA 1
ATOM 608 C C . PHE A 1 78 ? -11.706 -3.107 11.159 1.00 89.69 78 PHE A C 1
ATOM 610 O O . PHE A 1 78 ? -12.892 -3.404 11.270 1.00 89.69 78 PHE A O 1
ATOM 617 N N . TYR A 1 79 ? -10.782 -3.439 12.050 1.00 89.12 79 TYR A N 1
ATOM 618 C CA . TYR A 1 79 ? -11.066 -4.084 13.321 1.00 89.12 79 TYR A CA 1
ATOM 619 C C . TYR A 1 79 ? -10.384 -3.312 14.448 1.00 89.12 79 TYR A C 1
ATOM 621 O O . TYR A 1 79 ? -9.279 -2.799 14.252 1.00 89.12 79 TYR A O 1
ATOM 629 N N . ALA A 1 80 ? -11.030 -3.253 15.607 1.00 89.12 80 ALA A N 1
ATOM 630 C CA . ALA A 1 80 ? -10.453 -2.763 16.849 1.00 89.12 80 ALA A CA 1
ATOM 631 C C . ALA A 1 80 ? -9.880 -3.935 17.658 1.00 89.12 80 ALA A C 1
ATOM 633 O O . ALA A 1 80 ? -10.572 -4.924 17.902 1.00 89.12 80 ALA A O 1
ATOM 634 N N . GLU A 1 81 ? -8.615 -3.817 18.054 1.00 83.62 81 GLU A N 1
ATOM 635 C CA . GLU A 1 81 ? -8.011 -4.660 19.089 1.00 83.62 81 GLU A CA 1
ATOM 636 C C . GLU A 1 81 ? -8.336 -4.116 20.492 1.00 83.62 81 GLU A C 1
ATOM 638 O O . GLU A 1 81 ? -8.608 -2.925 20.658 1.00 83.62 81 GLU A O 1
ATOM 643 N N . ASP A 1 82 ? -8.224 -4.965 21.518 1.00 85.25 82 ASP A N 1
ATOM 644 C CA . ASP A 1 82 ? -8.504 -4.617 22.927 1.00 85.25 82 ASP A CA 1
ATOM 645 C C . ASP A 1 82 ? -7.623 -3.482 23.471 1.00 85.25 82 ASP A C 1
ATOM 647 O O . ASP A 1 82 ? -7.979 -2.783 24.416 1.00 85.25 82 ASP A O 1
ATOM 651 N N . ASN A 1 83 ? -6.460 -3.270 22.855 1.00 84.31 83 ASN A N 1
ATOM 652 C CA . ASN A 1 83 ? -5.536 -2.182 23.174 1.00 84.31 83 ASN A CA 1
ATOM 653 C C . ASN A 1 83 ? -5.929 -0.835 22.523 1.00 84.31 83 ASN A C 1
ATOM 655 O O . ASN A 1 83 ? -5.173 0.130 22.619 1.00 84.31 83 ASN A O 1
ATOM 659 N N . GLY A 1 84 ? -7.067 -0.771 21.824 1.00 83.00 84 GLY A N 1
ATOM 660 C CA . GLY A 1 84 ? -7.540 0.415 21.109 1.00 83.00 84 GLY A CA 1
ATOM 661 C C . GLY A 1 84 ? -6.882 0.643 19.743 1.00 83.00 84 GLY A C 1
ATOM 662 O O . GLY A 1 84 ? -7.127 1.668 19.105 1.00 83.00 84 GLY A O 1
ATOM 663 N N . THR A 1 85 ? -6.053 -0.288 19.262 1.00 85.88 85 THR A N 1
ATOM 664 C CA . THR A 1 85 ? -5.426 -0.196 17.936 1.00 85.88 85 THR A CA 1
ATOM 665 C C . THR A 1 85 ? -6.421 -0.581 16.849 1.00 85.88 85 THR A C 1
ATOM 667 O O . THR A 1 85 ? -7.082 -1.614 16.929 1.00 85.88 85 THR A O 1
ATOM 670 N N . VAL A 1 86 ? -6.483 0.222 15.783 1.00 89.00 86 VAL A N 1
ATOM 671 C CA . VAL A 1 86 ? -7.287 -0.082 14.593 1.00 89.00 86 VAL A CA 1
ATOM 672 C C . VAL A 1 86 ? -6.413 -0.751 13.536 1.00 89.00 86 VAL A C 1
ATOM 674 O O . VAL A 1 86 ? -5.450 -0.157 13.045 1.00 89.00 86 VAL A O 1
ATOM 677 N N . ILE A 1 87 ? -6.765 -1.976 13.144 1.00 87.06 87 ILE A N 1
ATOM 678 C CA . ILE A 1 87 ? -6.063 -2.731 12.102 1.00 87.06 87 ILE A CA 1
ATOM 679 C C . ILE A 1 87 ? -6.947 -2.939 10.869 1.00 87.06 87 ILE A C 1
ATOM 681 O O . ILE A 1 87 ? -8.133 -3.233 10.976 1.00 87.06 87 ILE A O 1
ATOM 685 N N . GLY A 1 88 ? -6.370 -2.807 9.673 1.00 88.88 88 GLY A N 1
ATOM 686 C CA . GLY A 1 88 ? -7.062 -3.063 8.408 1.00 88.88 88 GLY A CA 1
ATOM 687 C C . GLY A 1 88 ? -6.726 -4.448 7.860 1.00 88.88 88 GLY A C 1
ATOM 688 O O . GLY A 1 88 ? -5.563 -4.742 7.575 1.00 88.88 88 GLY A O 1
ATOM 689 N N . LEU A 1 89 ? -7.731 -5.303 7.665 1.00 88.00 89 LEU A N 1
ATOM 690 C CA . LEU A 1 89 ? -7.561 -6.661 7.143 1.00 88.00 89 LEU A CA 1
ATOM 691 C C . LEU A 1 89 ? -8.252 -6.847 5.790 1.00 88.00 89 LEU A C 1
ATOM 693 O O . LEU A 1 89 ? -9.360 -6.370 5.552 1.00 88.00 89 LEU A O 1
ATOM 697 N N . CYS A 1 90 ? -7.604 -7.585 4.887 1.00 88.00 90 CYS A N 1
ATOM 698 C CA . CYS A 1 90 ? -8.248 -8.056 3.665 1.00 88.00 90 CYS A CA 1
ATOM 699 C C . CYS A 1 90 ? -9.232 -9.198 3.963 1.00 88.00 90 CYS A C 1
ATOM 701 O O . CYS A 1 90 ? -9.153 -9.831 5.017 1.00 88.00 90 CYS A O 1
ATOM 703 N N . LYS A 1 91 ? -10.112 -9.510 3.000 1.00 84.44 91 LYS A N 1
ATOM 704 C CA . LYS A 1 91 ? -11.093 -10.608 3.096 1.00 84.44 91 LYS A CA 1
ATOM 705 C C . LYS A 1 91 ? -10.466 -11.934 3.549 1.00 84.44 91 LYS A C 1
ATOM 707 O O . LYS A 1 91 ? -10.985 -12.567 4.461 1.00 84.44 91 LYS A O 1
ATOM 712 N N . ASP A 1 92 ? -9.302 -12.284 3.008 1.00 83.31 92 ASP A N 1
ATOM 713 C CA . ASP A 1 92 ? -8.612 -13.543 3.332 1.00 83.31 92 ASP A CA 1
ATOM 714 C C . ASP A 1 92 ? -8.068 -13.580 4.772 1.00 83.31 92 ASP A C 1
ATOM 716 O O . ASP A 1 92 ? -7.906 -14.644 5.365 1.00 83.31 92 ASP A O 1
ATOM 720 N N . CYS A 1 93 ? -7.775 -12.413 5.355 1.00 85.81 93 CYS A N 1
ATOM 721 C CA . CYS A 1 93 ? -7.196 -12.294 6.694 1.00 85.81 93 CYS A CA 1
ATOM 722 C C . CYS A 1 93 ? -8.236 -12.091 7.802 1.00 85.81 93 CYS A C 1
ATOM 724 O O . CYS A 1 93 ? -7.855 -12.087 8.970 1.00 85.81 93 CYS A O 1
ATOM 726 N N . GLN A 1 94 ? -9.528 -11.974 7.478 1.00 83.25 94 GLN A N 1
ATOM 727 C CA . GLN A 1 94 ? -10.592 -11.792 8.477 1.00 83.25 94 GLN A CA 1
ATOM 728 C C . GLN A 1 94 ? -10.671 -12.947 9.482 1.00 83.25 94 GLN A C 1
ATOM 730 O O . GLN A 1 94 ? -11.012 -12.747 10.644 1.00 83.25 94 GLN A O 1
ATOM 735 N N . SER A 1 95 ? -10.297 -14.160 9.066 1.00 82.50 95 SER A N 1
ATOM 736 C CA . SER A 1 95 ? -10.218 -15.323 9.957 1.00 82.50 95 SER A CA 1
ATOM 737 C C . SER A 1 95 ? -9.255 -15.108 11.132 1.00 82.50 95 SER A C 1
ATOM 739 O O . SER A 1 95 ? -9.468 -15.674 12.201 1.00 82.50 95 SER A O 1
ATOM 741 N N . LYS A 1 96 ? -8.225 -14.263 10.976 1.00 81.06 96 LYS A N 1
ATOM 742 C CA . LYS A 1 96 ? -7.296 -13.910 12.059 1.00 81.06 96 LYS A CA 1
ATOM 743 C C . LYS A 1 96 ? -7.926 -12.960 13.077 1.00 81.06 96 LYS A C 1
ATOM 745 O O . LYS A 1 96 ? -7.629 -13.101 14.256 1.00 81.06 96 LYS A O 1
ATOM 750 N N . ALA A 1 97 ? -8.792 -12.047 12.633 1.00 82.81 97 ALA A N 1
ATOM 751 C CA . ALA A 1 97 ? -9.543 -11.163 13.526 1.00 82.81 97 ALA A CA 1
ATOM 752 C C . ALA A 1 97 ? -10.553 -11.946 14.362 1.00 82.81 97 ALA A C 1
ATOM 754 O O . ALA A 1 97 ? -10.556 -11.819 15.578 1.00 82.81 97 ALA A O 1
ATOM 755 N N . LYS A 1 98 ? -11.316 -12.849 13.731 1.00 81.56 98 LYS A N 1
ATOM 756 C CA . LYS A 1 98 ? -12.278 -13.709 14.441 1.00 81.56 98 LYS A CA 1
ATOM 757 C C . LYS A 1 98 ? -11.621 -14.596 15.503 1.00 81.56 98 LYS A C 1
ATOM 759 O O . LYS A 1 98 ? -12.191 -14.808 16.558 1.00 81.56 98 LYS A O 1
ATOM 764 N N . LYS A 1 99 ? -10.411 -15.106 15.239 1.00 85.25 99 LYS A N 1
ATOM 765 C CA . LYS A 1 99 ? -9.642 -15.904 16.216 1.00 85.25 99 LYS A CA 1
ATOM 766 C C . LYS A 1 99 ? -9.136 -15.095 17.412 1.00 85.25 99 LYS A C 1
ATOM 768 O O . LYS A 1 99 ? -8.802 -15.690 18.426 1.00 85.25 99 LYS A O 1
ATOM 773 N N . ARG A 1 100 ? -9.003 -13.779 17.255 1.00 82.38 100 ARG A N 1
ATOM 774 C CA . ARG A 1 100 ? -8.522 -12.848 18.284 1.00 82.38 100 ARG A CA 1
ATOM 775 C C . ARG A 1 100 ? -9.655 -11.986 18.850 1.00 82.38 100 ARG A C 1
ATOM 777 O O . ARG A 1 100 ? -9.365 -10.948 19.418 1.00 82.38 100 ARG A O 1
ATOM 784 N N . ASP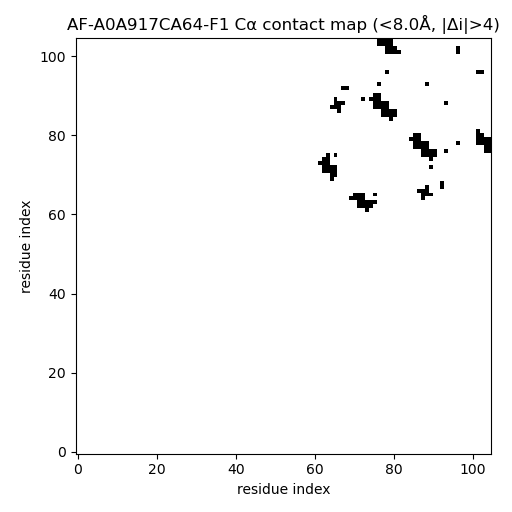 A 1 101 ? -10.901 -12.395 18.614 1.00 81.94 101 ASP A N 1
ATOM 785 C CA . ASP A 1 101 ? -12.126 -11.731 19.070 1.00 81.94 101 ASP A CA 1
ATOM 786 C C . ASP A 1 101 ? -12.184 -10.214 18.801 1.00 81.94 101 ASP A C 1
ATOM 788 O O . ASP A 1 101 ? -12.711 -9.429 19.579 1.00 81.94 101 ASP A O 1
ATOM 792 N N . MET A 1 102 ? -11.614 -9.778 17.671 1.00 85.19 102 MET A N 1
ATOM 793 C CA . MET A 1 102 ? -11.556 -8.353 17.342 1.00 85.19 102 MET A CA 1
ATOM 794 C C . MET A 1 102 ? -12.908 -7.831 16.853 1.00 85.19 102 MET A C 1
ATOM 796 O O . MET A 1 102 ? -13.558 -8.463 16.009 1.00 85.19 102 MET A O 1
ATOM 800 N N . LEU A 1 103 ? -13.273 -6.618 17.274 1.00 81.69 103 LEU A N 1
ATOM 801 C CA . LEU A 1 103 ? -14.538 -5.996 16.892 1.00 81.69 103 LEU A CA 1
ATOM 802 C C . LEU A 1 103 ? -14.437 -5.321 15.514 1.00 81.69 103 LEU A C 1
ATOM 804 O O . LEU A 1 103 ? -13.537 -4.506 15.312 1.00 81.69 103 LEU A O 1
ATOM 808 N N . PRO A 1 104 ? -15.334 -5.621 14.557 1.00 83.38 104 PRO A N 1
ATOM 809 C CA . PRO A 1 104 ? -15.368 -4.927 13.272 1.00 83.38 104 PRO A CA 1
ATOM 810 C C . PRO A 1 104 ? -15.900 -3.492 13.417 1.00 83.38 104 PRO A C 1
ATOM 812 O O . PRO A 1 104 ? -16.839 -3.254 14.176 1.00 83.38 104 PRO A O 1
ATOM 815 N N . LEU A 1 105 ? -15.316 -2.569 12.646 1.00 78.50 105 LEU A N 1
ATOM 816 C CA . LEU A 1 105 ? -15.694 -1.153 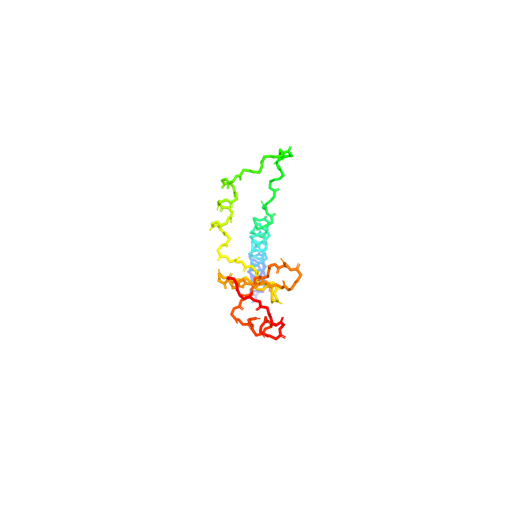12.547 1.00 78.50 105 LEU A CA 1
ATOM 817 C C . LEU A 1 105 ? -16.235 -0.803 11.154 1.00 78.50 105 LEU A C 1
ATOM 819 O O . LEU A 1 105 ? -15.708 -1.350 10.151 1.00 78.50 105 LEU A O 1
#